Protein AF-A0A7V5PZI7-F1 (afdb_monomer_lite)

Structure (mmCIF, N/CA/C/O backbone):
data_AF-A0A7V5PZI7-F1
#
_entry.id   AF-A0A7V5PZI7-F1
#
loop_
_at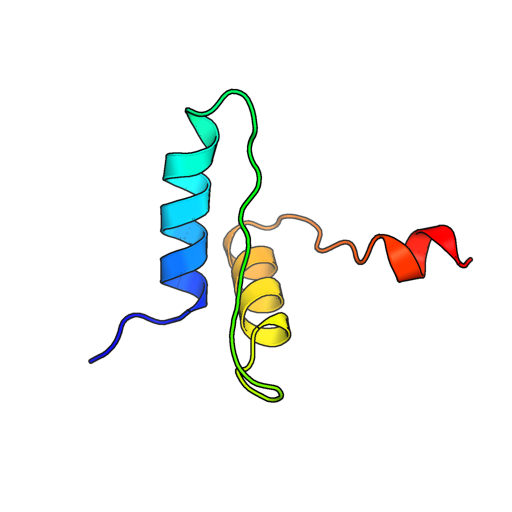om_site.group_PDB
_atom_site.id
_atom_site.type_symbol
_atom_site.label_atom_id
_atom_site.label_alt_id
_atom_site.label_comp_id
_atom_site.label_asym_id
_atom_site.label_entity_id
_atom_site.label_seq_id
_atom_site.pdbx_PDB_ins_code
_atom_site.Cartn_x
_atom_site.Cartn_y
_atom_site.Cartn_z
_atom_site.occupancy
_atom_site.B_iso_or_equiv
_atom_site.auth_seq_id
_atom_site.auth_comp_id
_atom_site.auth_asym_id
_atom_site.auth_atom_id
_atom_site.pdbx_PDB_model_num
ATOM 1 N N . MET A 1 1 ? 13.792 18.262 -5.622 1.00 63.38 1 MET A N 1
ATOM 2 C CA . MET A 1 1 ? 13.865 16.784 -5.615 1.00 63.38 1 MET A CA 1
ATOM 3 C C . MET A 1 1 ? 12.446 16.250 -5.678 1.00 63.38 1 MET A C 1
ATOM 5 O O . MET A 1 1 ? 11.586 16.861 -5.057 1.00 63.38 1 MET A O 1
ATOM 9 N N . SER A 1 2 ? 12.182 15.195 -6.449 1.00 81.06 2 SER A N 1
ATOM 10 C CA . SER A 1 2 ? 10.852 14.571 -6.470 1.00 81.06 2 SER A CA 1
ATOM 11 C C . SER A 1 2 ? 10.574 13.873 -5.139 1.00 81.06 2 SER A C 1
ATOM 13 O O . SER A 1 2 ? 11.477 13.262 -4.572 1.00 81.06 2 SER A O 1
ATOM 15 N N . GLU A 1 3 ? 9.341 13.981 -4.648 1.00 88.25 3 GLU A N 1
ATOM 16 C CA . GLU A 1 3 ? 8.898 13.324 -3.415 1.00 88.25 3 GLU A CA 1
ATOM 17 C C . GLU A 1 3 ? 9.035 11.791 -3.533 1.00 88.25 3 GLU A C 1
ATOM 19 O O . GLU A 1 3 ? 8.585 11.224 -4.541 1.00 88.25 3 GLU A O 1
ATOM 24 N N . PRO A 1 4 ? 9.630 11.105 -2.538 1.00 92.12 4 PRO A N 1
ATOM 25 C CA . PRO A 1 4 ? 9.681 9.648 -2.493 1.00 92.12 4 PRO A CA 1
ATOM 26 C C . PRO A 1 4 ? 8.297 9.011 -2.659 1.00 92.12 4 PRO A C 1
ATOM 28 O O . PRO A 1 4 ? 7.284 9.524 -2.187 1.00 92.12 4 PRO A O 1
ATOM 31 N N . LEU A 1 5 ? 8.236 7.861 -3.336 1.00 93.50 5 LEU A N 1
ATOM 32 C CA . LEU A 1 5 ? 6.960 7.182 -3.584 1.00 93.50 5 LEU A CA 1
ATOM 33 C C . LEU A 1 5 ? 6.281 6.742 -2.276 1.00 93.50 5 LEU A C 1
ATOM 35 O O . LEU A 1 5 ? 5.058 6.789 -2.187 1.00 93.50 5 LEU A O 1
ATOM 39 N N . ALA A 1 6 ? 7.057 6.352 -1.261 1.00 95.12 6 ALA A N 1
ATOM 40 C CA . ALA A 1 6 ? 6.531 6.012 0.059 1.00 95.12 6 ALA A CA 1
ATOM 41 C C . ALA A 1 6 ? 5.828 7.211 0.720 1.00 95.12 6 ALA A C 1
ATOM 43 O O . ALA A 1 6 ? 4.707 7.066 1.205 1.00 95.12 6 ALA A O 1
ATOM 44 N N . ASP A 1 7 ? 6.419 8.405 0.642 1.00 95.94 7 ASP A N 1
ATOM 45 C CA . ASP A 1 7 ? 5.845 9.633 1.207 1.00 95.94 7 ASP A CA 1
ATOM 46 C C . ASP A 1 7 ? 4.534 10.017 0.507 1.00 95.94 7 ASP A C 1
ATOM 48 O O . ASP A 1 7 ? 3.535 10.335 1.160 1.00 95.94 7 ASP A O 1
ATOM 52 N N . GLN A 1 8 ? 4.484 9.864 -0.822 1.00 95.50 8 GLN A N 1
ATOM 53 C CA . GLN A 1 8 ? 3.249 10.041 -1.591 1.00 95.50 8 GLN A CA 1
ATOM 54 C C . GLN A 1 8 ? 2.141 9.092 -1.115 1.00 95.50 8 GLN A C 1
ATOM 56 O O . GLN A 1 8 ? 0.984 9.502 -0.992 1.00 95.50 8 GLN A O 1
ATOM 61 N N . VAL A 1 9 ? 2.478 7.831 -0.831 1.00 96.12 9 VAL A N 1
ATOM 62 C CA . VAL A 1 9 ? 1.524 6.836 -0.322 1.00 96.12 9 VAL A CA 1
ATOM 63 C C . VAL A 1 9 ? 1.076 7.178 1.093 1.00 96.12 9 VAL A C 1
ATOM 65 O O . VAL A 1 9 ? -0.122 7.135 1.353 1.00 96.12 9 VAL A O 1
ATOM 68 N N . LEU A 1 10 ? 1.986 7.561 1.991 1.00 96.81 10 LEU A N 1
ATOM 69 C CA . LEU A 1 10 ? 1.647 7.962 3.361 1.00 96.81 10 LEU A CA 1
ATOM 70 C C . LEU A 1 10 ? 0.670 9.141 3.374 1.00 96.81 10 LEU A C 1
ATOM 72 O O . LEU A 1 10 ? -0.344 9.094 4.075 1.00 96.81 10 LEU A O 1
ATOM 76 N N . ARG A 1 11 ? 0.906 10.155 2.531 1.00 96.75 11 ARG A N 1
ATOM 77 C CA . ARG A 1 11 ? -0.035 11.268 2.355 1.00 96.75 11 ARG A CA 1
ATOM 78 C C . ARG A 1 11 ? -1.396 10.777 1.857 1.00 96.75 11 ARG A C 1
ATOM 80 O O . ARG A 1 11 ? -2.423 11.126 2.436 1.00 96.75 11 ARG A O 1
ATOM 87 N N . LYS A 1 12 ? -1.413 9.930 0.821 1.00 96.69 12 LYS A N 1
ATOM 88 C CA . LYS A 1 12 ? -2.651 9.371 0.252 1.00 96.69 12 LYS A CA 1
ATOM 89 C C . LYS A 1 12 ? -3.409 8.480 1.234 1.00 96.69 12 LYS A C 1
ATOM 91 O O . LYS A 1 12 ? -4.633 8.473 1.195 1.00 96.69 12 LYS A O 1
ATOM 96 N N . ILE A 1 13 ? -2.721 7.773 2.132 1.00 96.44 13 ILE A N 1
ATOM 97 C CA . ILE A 1 13 ? -3.348 7.034 3.236 1.00 96.44 13 ILE A CA 1
ATOM 98 C C . ILE A 1 13 ? -4.091 8.006 4.150 1.00 96.44 13 ILE A C 1
ATOM 100 O O . ILE A 1 13 ? -5.240 7.738 4.485 1.00 96.44 13 ILE A O 1
ATOM 104 N N . GLY A 1 14 ? -3.477 9.136 4.515 1.00 96.44 14 GLY A N 1
ATOM 105 C CA . GLY A 1 14 ? -4.134 10.191 5.291 1.00 96.44 14 GLY A CA 1
ATOM 106 C C . GLY A 1 14 ? -5.423 10.684 4.630 1.00 96.44 14 GLY A C 1
ATOM 107 O O . GLY A 1 14 ? -6.474 10.668 5.259 1.00 96.44 14 GLY A O 1
ATOM 108 N N . GLU A 1 15 ? -5.363 11.024 3.341 1.00 96.44 15 GLU A N 1
ATOM 109 C CA . GLU A 1 15 ? -6.529 11.462 2.556 1.00 96.44 15 GLU A CA 1
ATOM 110 C C . GLU A 1 15 ? -7.611 10.369 2.450 1.00 96.44 15 GLU A C 1
ATOM 112 O O . GLU A 1 15 ? -8.800 10.638 2.610 1.00 96.44 15 GLU A O 1
ATOM 117 N N . ALA A 1 16 ? -7.212 9.115 2.214 1.00 97.31 16 ALA A N 1
ATOM 118 C CA . ALA A 1 16 ? -8.135 7.998 2.035 1.00 97.31 16 ALA A CA 1
ATOM 119 C C . ALA A 1 16 ? -8.905 7.637 3.314 1.00 97.31 16 ALA A C 1
ATOM 121 O O . ALA A 1 16 ? -9.975 7.041 3.221 1.00 97.31 16 ALA A O 1
ATOM 122 N N . ARG A 1 17 ? -8.400 7.984 4.506 1.00 95.75 17 ARG A N 1
ATOM 123 C CA . ARG A 1 17 ? -9.096 7.722 5.781 1.00 95.75 17 ARG A CA 1
ATOM 124 C C . ARG A 1 17 ? -10.439 8.442 5.885 1.00 95.75 17 ARG A C 1
ATOM 126 O O . ARG A 1 17 ? -11.351 7.885 6.499 1.00 95.75 17 ARG A O 1
ATOM 133 N N . GLU A 1 18 ? -10.558 9.599 5.238 1.00 96.62 18 GLU A N 1
ATOM 134 C CA . GLU A 1 18 ? -11.774 10.420 5.193 1.00 96.62 18 GLU A CA 1
ATOM 135 C C . GLU A 1 18 ? -12.806 9.909 4.174 1.00 96.62 18 GLU A C 1
ATOM 137 O O . GLU A 1 18 ? -13.946 10.370 4.141 1.00 96.62 18 GLU A O 1
ATOM 142 N N . LEU A 1 19 ? -12.433 8.937 3.337 1.00 96.19 19 LEU A N 1
ATOM 143 C CA . LEU A 1 19 ? -13.320 8.352 2.338 1.00 96.19 19 LEU A CA 1
ATOM 144 C C . LEU A 1 19 ? -14.070 7.140 2.898 1.00 96.19 19 LEU A C 1
ATOM 146 O O . LEU A 1 19 ? -13.550 6.371 3.714 1.00 96.19 19 LEU A O 1
ATOM 150 N N . TYR A 1 20 ? -15.286 6.924 2.388 1.00 96.56 20 TYR A N 1
ATOM 151 C CA . TYR A 1 20 ? -16.061 5.713 2.674 1.00 96.56 20 TYR A CA 1
ATOM 152 C C . TYR A 1 20 ? -15.349 4.457 2.142 1.00 96.56 20 TYR A C 1
ATOM 154 O O . TYR A 1 20 ? -15.167 3.479 2.865 1.00 96.56 20 TYR A O 1
ATOM 162 N N . HIS A 1 21 ? -14.871 4.510 0.894 1.00 95.56 21 HIS A N 1
ATOM 163 C CA . HIS A 1 21 ? -14.024 3.475 0.302 1.00 95.56 21 HIS A CA 1
ATOM 164 C C . HIS A 1 21 ? -12.560 3.916 0.324 1.00 95.56 21 HIS A C 1
ATOM 166 O O . HIS A 1 21 ? -12.189 4.906 -0.301 1.00 95.56 21 HIS A O 1
ATOM 172 N N . ARG A 1 22 ? -11.715 3.156 1.024 1.00 95.44 22 ARG A N 1
ATOM 173 C CA . ARG A 1 22 ? -10.317 3.516 1.315 1.00 95.44 22 ARG A CA 1
ATOM 174 C C . ARG A 1 22 ? -9.327 2.793 0.402 1.00 95.44 22 ARG A C 1
ATOM 176 O O . ARG A 1 22 ? -8.375 2.173 0.869 1.00 95.44 22 ARG A O 1
ATOM 183 N N . LEU A 1 23 ? -9.598 2.810 -0.901 1.00 95.56 23 LEU A N 1
ATOM 184 C CA . LEU A 1 23 ? -8.769 2.144 -1.905 1.00 95.56 23 LEU A CA 1
ATOM 185 C C . LEU A 1 23 ? -7.749 3.123 -2.490 1.00 95.56 23 LEU A C 1
ATOM 187 O O . LEU A 1 23 ? -8.114 4.197 -2.959 1.00 95.56 23 LEU A O 1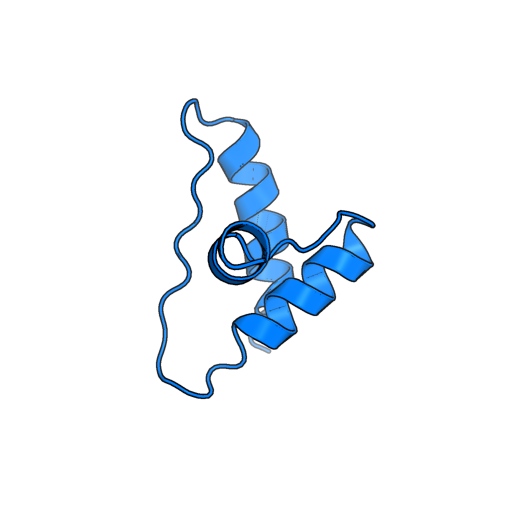
ATOM 191 N N . ILE A 1 24 ? -6.482 2.714 -2.531 1.00 95.19 24 ILE A N 1
ATOM 192 C CA . ILE A 1 24 ? -5.419 3.434 -3.238 1.00 95.19 24 ILE A CA 1
ATOM 193 C C . ILE A 1 24 ? -4.924 2.544 -4.376 1.00 95.19 24 ILE A C 1
ATOM 195 O O . ILE A 1 24 ? -4.485 1.419 -4.142 1.00 95.19 24 ILE A O 1
ATOM 199 N N . LEU A 1 25 ? -4.976 3.054 -5.608 1.00 95.06 25 LEU A N 1
ATOM 200 C CA . LEU A 1 25 ? -4.445 2.374 -6.787 1.00 95.06 25 LEU A CA 1
ATOM 201 C C . LEU A 1 25 ? -3.087 2.972 -7.172 1.00 95.06 25 LEU A C 1
ATOM 203 O O . LEU A 1 25 ? -2.997 4.143 -7.533 1.00 95.06 25 LEU A O 1
ATOM 207 N N . MET A 1 26 ? -2.032 2.157 -7.127 1.00 93.81 26 MET A N 1
ATOM 208 C CA . MET A 1 26 ? -0.683 2.555 -7.533 1.00 93.81 26 MET A CA 1
ATOM 209 C C . MET A 1 26 ? -0.364 2.013 -8.929 1.00 93.81 26 MET A C 1
ATOM 211 O O . MET A 1 26 ? -0.237 0.804 -9.120 1.00 93.81 26 MET A O 1
ATOM 215 N N . VAL A 1 27 ? -0.192 2.912 -9.901 1.00 93.62 27 VAL A N 1
ATOM 216 C CA . VAL A 1 27 ? 0.036 2.564 -11.312 1.00 93.62 27 VAL A CA 1
ATOM 217 C C . VAL A 1 27 ? 1.404 3.058 -11.765 1.00 93.62 27 VAL A C 1
ATOM 219 O O . VAL A 1 27 ? 1.811 4.176 -11.470 1.00 93.62 27 VAL A O 1
ATOM 222 N N . GLY A 1 28 ? 2.124 2.214 -12.498 1.00 90.50 28 GLY A N 1
ATOM 223 C CA . GLY A 1 28 ? 3.396 2.575 -13.113 1.00 90.50 28 GLY A CA 1
ATOM 224 C C . GLY A 1 28 ? 4.046 1.379 -13.809 1.00 90.50 28 GLY A C 1
ATOM 225 O O . GLY A 1 28 ? 3.618 0.243 -13.569 1.00 90.50 28 GLY A O 1
ATOM 226 N N . PRO A 1 29 ? 5.087 1.602 -14.627 1.00 93.25 29 PRO A N 1
ATOM 227 C CA . PRO A 1 29 ? 5.776 0.546 -15.368 1.00 93.25 29 PRO A CA 1
ATOM 228 C C . PRO A 1 29 ? 6.326 -0.584 -14.483 1.00 93.25 29 PRO A C 1
ATOM 230 O O . PRO A 1 29 ? 6.487 -0.442 -13.265 1.00 93.25 29 PRO A O 1
ATOM 233 N N . ALA A 1 30 ? 6.655 -1.725 -15.090 1.00 91.56 30 ALA A N 1
ATOM 234 C CA . ALA A 1 30 ? 7.434 -2.757 -14.407 1.00 91.56 30 ALA A CA 1
ATOM 235 C C . ALA A 1 30 ? 8.776 -2.177 -13.918 1.00 91.56 30 ALA A C 1
ATOM 237 O O . ALA A 1 30 ? 9.343 -1.286 -14.545 1.00 91.56 30 ALA A O 1
ATOM 238 N N . GLY A 1 31 ? 9.261 -2.633 -12.761 1.00 88.06 31 GLY A N 1
ATOM 239 C CA . GLY A 1 31 ? 10.499 -2.108 -12.171 1.00 88.06 31 GLY A CA 1
ATOM 240 C C . GLY A 1 31 ? 10.382 -0.726 -11.510 1.00 88.06 31 GLY A C 1
ATOM 241 O O . GLY A 1 31 ? 11.357 -0.260 -10.929 1.00 88.06 31 GLY A O 1
ATOM 242 N N . SER A 1 32 ? 9.200 -0.095 -11.479 1.00 87.62 32 SER A N 1
ATOM 243 C CA . SER A 1 32 ? 8.989 1.218 -10.835 1.00 87.62 32 SER A CA 1
ATOM 244 C C . SER A 1 32 ? 9.008 1.197 -9.293 1.00 87.62 32 SER A C 1
ATOM 246 O O . SER A 1 32 ? 8.494 2.112 -8.660 1.00 87.62 32 SER A O 1
ATOM 248 N N . ARG A 1 33 ? 9.545 0.132 -8.681 1.00 91.00 33 ARG A N 1
ATOM 249 C CA . ARG A 1 33 ? 9.744 -0.031 -7.227 1.00 91.00 33 ARG A CA 1
ATOM 250 C C . ARG A 1 33 ? 8.486 0.084 -6.349 1.00 91.00 33 ARG A C 1
ATOM 252 O O . ARG A 1 33 ? 8.599 0.322 -5.153 1.00 91.00 33 ARG A O 1
ATOM 259 N N . LYS A 1 34 ? 7.294 -0.167 -6.909 1.00 94.69 34 LYS A N 1
ATOM 260 C CA . LYS A 1 34 ? 6.008 -0.158 -6.173 1.00 94.69 34 LYS A CA 1
ATOM 261 C C . LYS A 1 34 ? 6.053 -1.021 -4.909 1.00 94.69 34 LYS A C 1
ATOM 263 O O . LYS A 1 34 ? 5.681 -0.571 -3.835 1.00 94.69 34 LYS A O 1
ATOM 268 N N . THR A 1 35 ? 6.563 -2.246 -5.038 1.00 92.88 35 THR A N 1
ATOM 269 C CA . THR A 1 35 ? 6.681 -3.187 -3.918 1.00 92.88 35 THR A CA 1
ATOM 270 C C . THR A 1 35 ? 7.636 -2.683 -2.839 1.00 92.88 35 THR A C 1
ATOM 272 O O . THR A 1 35 ? 7.301 -2.772 -1.664 1.00 92.88 35 THR A O 1
ATOM 275 N N . SER A 1 36 ? 8.783 -2.110 -3.216 1.00 94.75 36 SER A N 1
ATOM 276 C CA . SER A 1 36 ? 9.733 -1.527 -2.257 1.00 94.75 36 SER A CA 1
ATOM 277 C C . SER A 1 36 ? 9.125 -0.338 -1.512 1.00 94.75 36 SER A C 1
ATOM 279 O O . SER A 1 36 ? 9.228 -0.270 -0.294 1.00 94.75 36 SER A O 1
ATOM 281 N N . ALA A 1 37 ? 8.385 0.533 -2.206 1.00 95.31 37 ALA A N 1
ATOM 282 C CA . ALA A 1 37 ? 7.680 1.638 -1.558 1.00 95.31 37 ALA A CA 1
ATOM 283 C C . ALA A 1 37 ? 6.628 1.149 -0.544 1.00 95.31 37 ALA A C 1
ATOM 285 O O . ALA A 1 37 ? 6.487 1.735 0.524 1.00 95.31 37 ALA A O 1
ATOM 286 N N . LEU A 1 38 ? 5.915 0.051 -0.828 1.00 95.81 38 LEU A N 1
ATOM 287 C CA . LEU A 1 38 ? 4.981 -0.546 0.136 1.00 95.81 38 LEU A CA 1
ATOM 288 C C . LEU A 1 38 ? 5.692 -1.159 1.356 1.00 95.81 38 LEU A C 1
ATOM 290 O O . LEU A 1 38 ? 5.145 -1.114 2.457 1.00 95.81 38 LEU A O 1
ATOM 294 N N . GLN A 1 39 ? 6.902 -1.704 1.188 1.00 96.56 39 GLN A N 1
ATOM 295 C CA . GLN A 1 39 ? 7.727 -2.184 2.307 1.00 96.56 39 GLN A CA 1
ATOM 296 C C . GLN A 1 39 ? 8.177 -1.028 3.207 1.00 96.56 39 GLN A C 1
ATOM 298 O O . GLN A 1 39 ? 8.088 -1.138 4.427 1.00 96.56 39 GLN A O 1
ATOM 303 N N . GLU A 1 40 ? 8.597 0.093 2.618 1.00 96.94 40 GLU A N 1
ATOM 304 C CA . GLU A 1 40 ? 8.947 1.311 3.358 1.00 96.94 40 GLU A CA 1
ATOM 305 C C . GLU A 1 40 ? 7.744 1.852 4.142 1.00 96.94 40 GLU A C 1
ATOM 307 O O . GLU A 1 40 ? 7.851 2.085 5.341 1.00 96.94 40 GLU A O 1
ATOM 312 N N . VAL A 1 41 ? 6.566 1.948 3.512 1.00 97.06 41 VAL A N 1
ATOM 313 C CA . VAL A 1 41 ? 5.320 2.367 4.182 1.00 97.06 41 VAL A CA 1
ATOM 314 C C . VAL A 1 41 ? 4.978 1.450 5.359 1.00 97.06 41 VAL A C 1
ATOM 316 O O . VAL A 1 41 ? 4.601 1.933 6.427 1.00 97.06 41 VAL A O 1
ATOM 319 N N . SER A 1 42 ? 5.122 0.134 5.188 1.00 97.56 42 SER A N 1
ATOM 320 C CA . SER A 1 42 ? 4.903 -0.849 6.255 1.00 97.56 42 SER A CA 1
ATOM 321 C C . SER A 1 42 ? 5.854 -0.627 7.430 1.00 97.56 42 SER A C 1
ATOM 323 O O . SER A 1 42 ? 5.398 -0.570 8.570 1.00 97.56 42 SER A O 1
ATOM 325 N N . ALA A 1 43 ? 7.143 -0.400 7.160 1.00 97.31 43 ALA A N 1
ATOM 326 C CA . ALA A 1 43 ? 8.126 -0.085 8.191 1.00 97.31 43 ALA A CA 1
ATOM 327 C C . ALA A 1 43 ? 7.820 1.247 8.903 1.00 97.31 43 ALA A C 1
ATOM 329 O O . ALA A 1 43 ? 7.840 1.300 10.129 1.00 97.31 43 ALA A O 1
ATOM 330 N N . SER A 1 44 ? 7.478 2.308 8.163 1.00 96.81 44 SER A N 1
ATOM 331 C CA . SER A 1 44 ? 7.178 3.635 8.723 1.00 96.81 44 SER A CA 1
ATOM 332 C C . SER A 1 44 ? 5.903 3.676 9.564 1.00 96.81 44 SER A C 1
ATOM 334 O O . SER A 1 44 ? 5.791 4.494 10.473 1.00 96.81 44 SER A O 1
ATOM 336 N N . THR A 1 45 ? 4.927 2.823 9.258 1.00 96.25 45 THR A N 1
ATOM 337 C CA . THR A 1 45 ? 3.641 2.765 9.975 1.00 96.25 45 THR A CA 1
ATOM 338 C C . THR A 1 45 ? 3.583 1.650 11.014 1.00 96.25 45 THR A C 1
ATOM 340 O O . THR A 1 45 ? 2.600 1.561 11.749 1.00 96.25 45 THR A O 1
ATOM 343 N N . SER A 1 46 ? 4.602 0.786 11.064 1.00 96.31 46 SER A N 1
ATOM 344 C CA . SER A 1 46 ? 4.590 -0.477 11.811 1.00 96.31 46 SER A CA 1
ATOM 345 C C . SER A 1 46 ? 3.367 -1.355 11.496 1.00 96.31 46 SER A C 1
ATOM 347 O O . SER A 1 46 ? 2.933 -2.151 12.330 1.00 96.31 46 SER A O 1
ATOM 349 N N . ALA A 1 4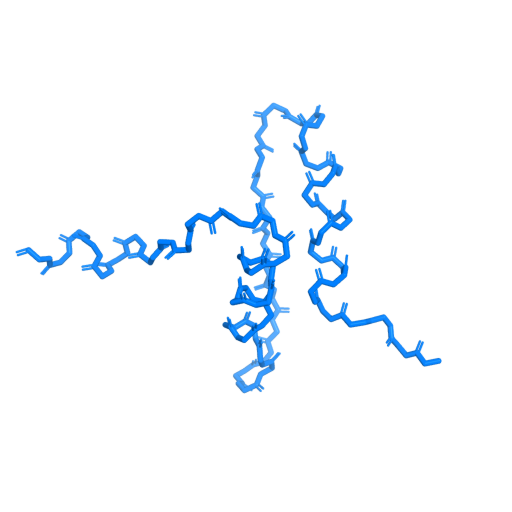7 ? 2.782 -1.204 10.303 1.00 96.06 47 ALA A N 1
ATOM 350 C CA . ALA A 1 47 ? 1.605 -1.949 9.874 1.00 96.06 47 ALA A CA 1
ATOM 351 C C . ALA A 1 47 ? 2.011 -3.198 9.073 1.00 96.06 47 ALA A C 1
ATOM 353 O O . ALA A 1 47 ? 2.964 -3.136 8.290 1.00 96.06 47 ALA A O 1
ATOM 354 N N . PRO A 1 48 ? 1.290 -4.326 9.204 1.00 96.00 48 PRO A N 1
ATOM 355 C CA . PRO A 1 48 ? 1.599 -5.535 8.450 1.00 96.00 48 PRO A CA 1
ATOM 356 C C . PRO A 1 48 ? 1.363 -5.336 6.945 1.00 96.00 48 PRO A C 1
ATOM 358 O O . PRO A 1 48 ? 0.314 -4.847 6.525 1.00 96.00 48 PRO A O 1
ATOM 361 N N . LEU A 1 49 ? 2.323 -5.772 6.126 1.00 95.75 49 LEU A N 1
ATOM 362 C CA . LEU A 1 49 ? 2.192 -5.820 4.670 1.00 95.75 49 LEU A CA 1
ATOM 363 C C . LEU A 1 49 ? 1.749 -7.219 4.230 1.00 95.75 49 LEU A C 1
ATOM 365 O O . LEU A 1 49 ? 2.538 -8.161 4.259 1.00 95.75 49 LEU A O 1
ATOM 369 N N . VAL A 1 50 ? 0.494 -7.348 3.795 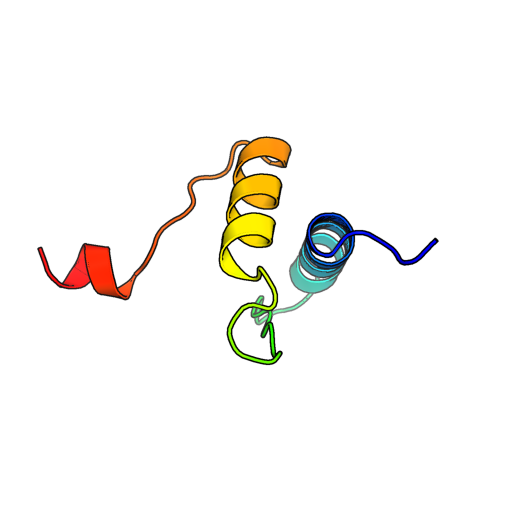1.00 95.12 50 VAL A N 1
ATOM 370 C CA . VAL A 1 50 ? -0.088 -8.632 3.379 1.00 95.12 50 VAL A CA 1
ATOM 371 C C . VAL A 1 50 ? -0.263 -8.674 1.865 1.00 95.12 50 VAL A C 1
ATOM 373 O O . VAL A 1 50 ? -0.960 -7.846 1.280 1.00 95.12 50 VAL A O 1
ATOM 376 N N . ASN A 1 51 ? 0.332 -9.680 1.224 1.00 93.94 51 ASN A N 1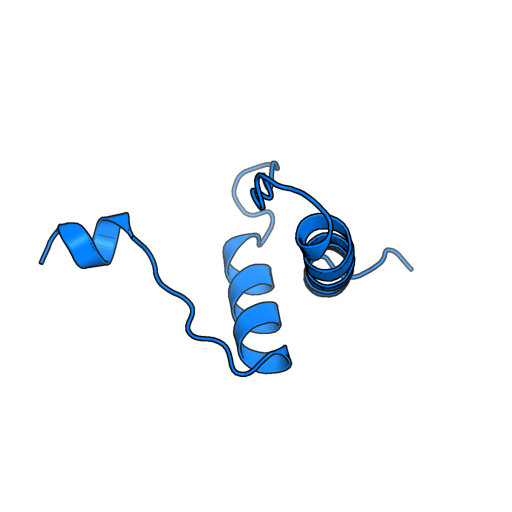
ATOM 377 C CA . ASN A 1 51 ? -0.000 -10.033 -0.151 1.00 93.94 51 ASN A CA 1
ATOM 378 C C . ASN A 1 51 ? -1.177 -11.011 -0.138 1.00 93.94 51 ASN A C 1
ATOM 380 O O . ASN A 1 51 ? -0.994 -12.204 0.093 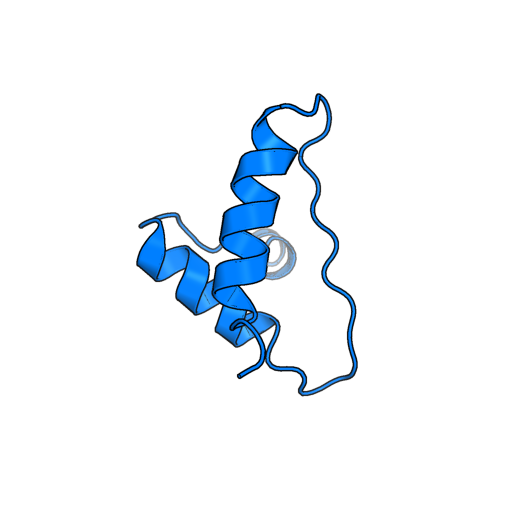1.00 93.94 51 ASN A O 1
ATOM 384 N N . VAL A 1 52 ? -2.373 -10.491 -0.411 1.00 94.19 52 VAL A N 1
ATOM 385 C CA . VAL A 1 52 ? -3.625 -11.256 -0.353 1.00 94.19 52 VAL A CA 1
ATOM 386 C C . VAL A 1 52 ? -3.580 -12.507 -1.233 1.00 94.19 52 VAL A C 1
ATOM 388 O O . VAL A 1 52 ? -3.986 -13.568 -0.782 1.00 94.19 52 VAL A O 1
ATOM 391 N N . ASN A 1 53 ? -3.046 -12.419 -2.456 1.00 93.62 53 ASN A N 1
ATOM 392 C CA . ASN A 1 53 ? -3.003 -13.575 -3.356 1.00 93.62 53 ASN A CA 1
ATOM 393 C C . ASN A 1 53 ? -2.127 -14.704 -2.791 1.00 93.62 53 ASN A C 1
ATOM 395 O O . ASN A 1 53 ? -2.508 -15.870 -2.825 1.00 93.62 53 ASN A O 1
ATOM 399 N N . LEU A 1 54 ? -0.966 -14.350 -2.232 1.00 89.50 54 LEU A N 1
ATOM 400 C CA . LEU A 1 54 ? -0.069 -15.329 -1.623 1.00 89.50 54 LEU A CA 1
ATOM 401 C C . LEU A 1 54 ? -0.696 -15.972 -0.382 1.00 89.50 54 LEU A C 1
ATOM 403 O O . LEU A 1 54 ? -0.576 -17.179 -0.210 1.00 89.50 54 LEU A O 1
ATOM 407 N N . GLU A 1 55 ? -1.358 -15.180 0.462 1.00 94.06 55 GLU A N 1
ATOM 408 C CA . GLU A 1 55 ? -1.982 -15.684 1.689 1.00 94.06 55 GLU A CA 1
ATOM 409 C C . GLU A 1 55 ? -3.168 -16.608 1.395 1.00 94.06 55 GLU A C 1
ATOM 411 O O . GLU A 1 55 ? -3.329 -17.624 2.056 1.00 94.06 55 GLU A O 1
ATOM 416 N N . LEU A 1 56 ? -3.956 -16.302 0.360 1.00 95.06 56 LEU A N 1
ATOM 417 C CA . LEU A 1 56 ? -5.073 -17.147 -0.072 1.00 95.06 56 LEU A CA 1
ATOM 418 C C . LEU A 1 56 ? -4.639 -18.427 -0.804 1.00 95.06 56 LEU A C 1
ATOM 420 O O . LEU A 1 56 ? -5.464 -19.314 -0.994 1.00 95.06 56 LEU A O 1
ATOM 424 N N . SER A 1 57 ? -3.382 -18.512 -1.250 1.00 93.69 57 SER A N 1
ATOM 425 C CA . SER A 1 57 ? -2.857 -19.662 -2.005 1.00 93.69 57 SER A CA 1
ATOM 426 C C . SER A 1 57 ? -2.138 -20.704 -1.133 1.00 93.69 57 SER A C 1
ATOM 428 O O . SER A 1 57 ? -1.558 -21.641 -1.683 1.00 93.69 57 SER A O 1
ATOM 430 N N . ARG A 1 58 ? -2.110 -20.525 0.193 1.00 83.75 58 ARG A N 1
ATOM 431 C CA . ARG A 1 58 ? -1.550 -21.481 1.164 1.00 83.75 58 ARG A CA 1
ATOM 432 C C . ARG A 1 58 ? -2.609 -22.462 1.646 1.00 83.75 58 ARG A C 1
ATOM 434 O O . ARG A 1 58 ? -2.219 -23.623 1.892 1.00 83.75 58 ARG A O 1
#

pLDDT: mean 93.76, std 5.17, range [63.38, 97.56]

Secondary structure (DSSP, 8-state):
-PPPHHHHHHHHHHHHHTSSS--------TTS-HHHHHHHHHHHHT-----HHHHHT-

Sequence (58 aa):
MSEPLADQVLRKIGEARELYHRLILMVGPAGSRKTSALQEVSASTSAPLVNVNLELSR

Foldseek 3Di:
DDDDPLVVVVVLQVVLVPDPHSDDDDDDDPPPCPVVSLVVNCVVVVHDDDDVVVVVVD

Radius of gyration: 12.6 Å; chains: 1; bounding box: 30×38×27 Å